Protein AF-A0A524LCX7-F1 (afdb_monomer_lite)

pLDDT: mean 77.35, std 15.17, range [49.88, 96.25]

Structure (mmCIF, N/CA/C/O backbone):
data_AF-A0A524LCX7-F1
#
_entry.id   AF-A0A524LCX7-F1
#
loop_
_atom_site.group_PDB
_atom_site.id
_atom_site.type_symbol
_atom_site.label_atom_id
_atom_site.label_alt_id
_atom_site.label_comp_id
_atom_site.label_asym_id
_atom_site.label_entity_id
_atom_site.label_seq_id
_atom_site.pdbx_PDB_ins_code
_atom_site.Cartn_x
_atom_site.Cartn_y
_atom_site.Cartn_z
_atom_site.occupancy
_atom_site.B_iso_or_equiv
_atom_site.auth_seq_id
_atom_site.auth_comp_id
_atom_site.auth_asym_id
_atom_site.auth_atom_id
_atom_site.pdbx_PDB_model_num
ATOM 1 N N . MET A 1 1 ? 21.095 -9.164 -17.804 1.00 69.75 1 MET A N 1
ATOM 2 C CA . MET A 1 1 ? 21.103 -7.683 -17.812 1.00 69.75 1 MET A CA 1
ATOM 3 C C . MET A 1 1 ? 19.663 -7.191 -17.779 1.00 69.75 1 MET A C 1
ATOM 5 O O . MET A 1 1 ? 18.859 -7.778 -18.499 1.00 69.75 1 MET A O 1
ATOM 9 N N . PRO A 1 2 ? 19.320 -6.199 -16.938 1.00 76.38 2 PRO A N 1
ATOM 10 C CA . PRO A 1 2 ? 17.955 -5.687 -16.844 1.00 76.38 2 PRO A CA 1
ATOM 11 C C . PRO A 1 2 ? 17.503 -5.092 -18.181 1.00 76.38 2 PRO A C 1
ATOM 13 O O . PRO A 1 2 ? 18.254 -4.348 -18.815 1.00 76.38 2 PRO A O 1
ATOM 16 N N . LYS A 1 3 ? 16.281 -5.418 -18.616 1.00 83.31 3 LYS A N 1
ATOM 17 C CA . LYS A 1 3 ? 15.724 -4.891 -19.871 1.00 83.31 3 LYS A CA 1
ATOM 18 C C . LYS A 1 3 ? 15.259 -3.448 -19.676 1.00 83.31 3 LYS A C 1
ATOM 20 O O . LYS A 1 3 ? 14.137 -3.199 -19.229 1.00 83.31 3 LYS A O 1
ATOM 25 N N . VAL A 1 4 ? 16.133 -2.504 -20.019 1.00 86.56 4 VAL A N 1
ATOM 26 C CA . VAL A 1 4 ? 15.819 -1.071 -20.079 1.00 86.56 4 VAL A CA 1
ATOM 27 C C . VAL A 1 4 ? 15.411 -0.719 -21.507 1.00 86.56 4 VAL A C 1
ATOM 29 O O . VAL A 1 4 ? 16.185 -0.907 -22.441 1.00 86.56 4 VAL A O 1
ATOM 32 N N . VAL A 1 5 ? 14.187 -0.225 -21.686 1.00 90.06 5 VAL A N 1
ATOM 33 C CA . VAL A 1 5 ? 13.673 0.259 -22.977 1.00 90.06 5 VAL A CA 1
ATOM 34 C C . VAL A 1 5 ? 13.288 1.729 -22.881 1.00 90.06 5 VAL A C 1
ATOM 36 O O . VAL A 1 5 ? 13.035 2.241 -21.793 1.00 90.06 5 VAL A O 1
ATOM 39 N N . ARG A 1 6 ? 13.175 2.421 -24.016 1.00 91.38 6 ARG A N 1
ATOM 40 C CA . ARG A 1 6 ? 12.628 3.782 -24.047 1.00 91.38 6 ARG A CA 1
ATOM 41 C C . ARG A 1 6 ? 11.117 3.761 -24.248 1.00 91.38 6 ARG A C 1
ATOM 43 O O . ARG A 1 6 ? 10.595 3.046 -25.096 1.00 91.38 6 ARG A O 1
ATOM 50 N N . SER A 1 7 ? 10.419 4.567 -23.459 1.00 88.81 7 SER A N 1
ATOM 51 C CA . SER A 1 7 ? 8.995 4.847 -23.642 1.00 88.81 7 SER A CA 1
ATOM 52 C C . SER A 1 7 ? 8.753 5.755 -24.849 1.00 88.81 7 SER A C 1
ATOM 54 O O . SER A 1 7 ? 9.650 6.475 -25.286 1.00 88.81 7 SER A O 1
ATOM 56 N N . ALA A 1 8 ? 7.502 5.820 -25.312 1.00 89.62 8 ALA A N 1
ATOM 57 C CA . ALA A 1 8 ? 7.072 6.769 -26.345 1.00 89.62 8 ALA A CA 1
ATOM 58 C C . ALA A 1 8 ? 7.318 8.246 -25.965 1.00 89.62 8 ALA A C 1
ATOM 60 O O . ALA A 1 8 ? 7.384 9.108 -26.831 1.00 89.62 8 ALA A O 1
ATOM 61 N N . LYS A 1 9 ? 7.490 8.542 -24.668 1.00 90.81 9 LYS A N 1
ATOM 62 C CA . LYS A 1 9 ? 7.844 9.874 -24.147 1.00 90.81 9 LYS A CA 1
ATOM 63 C C . LYS A 1 9 ? 9.359 10.072 -23.972 1.00 90.81 9 LYS A C 1
ATOM 65 O O . LYS A 1 9 ? 9.773 10.996 -23.281 1.00 90.81 9 LYS A O 1
ATOM 70 N N . GLY A 1 10 ? 10.184 9.170 -24.507 1.00 89.62 10 GLY A N 1
ATOM 71 C CA . GLY A 1 10 ? 11.649 9.240 -24.464 1.00 89.62 10 GLY A CA 1
ATOM 72 C C . GLY A 1 10 ? 12.293 8.889 -23.118 1.00 89.62 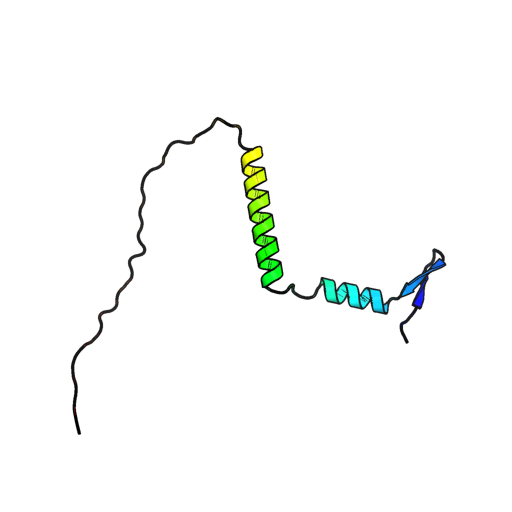10 GLY A C 1
ATOM 73 O O . GLY A 1 10 ? 13.514 8.899 -23.014 1.00 89.62 10 GLY A O 1
ATOM 74 N N . ARG A 1 11 ? 11.509 8.551 -22.086 1.00 89.88 11 ARG A N 1
ATOM 75 C CA . ARG A 1 11 ? 12.033 8.156 -20.766 1.00 89.88 11 ARG A CA 1
ATOM 76 C C . ARG A 1 11 ? 12.445 6.693 -20.748 1.00 89.88 11 ARG A C 1
ATOM 78 O O . ARG A 1 11 ? 11.755 5.869 -21.350 1.00 89.88 11 ARG A O 1
ATOM 85 N N . GLU A 1 12 ? 13.499 6.379 -20.009 1.00 91.38 12 GLU A N 1
ATOM 86 C CA . GLU A 1 12 ? 13.935 5.006 -19.758 1.00 91.38 12 GLU A CA 1
ATOM 87 C C . GLU A 1 12 ? 12.964 4.288 -18.816 1.00 91.38 12 GLU A C 1
ATOM 89 O O . GLU A 1 12 ? 12.560 4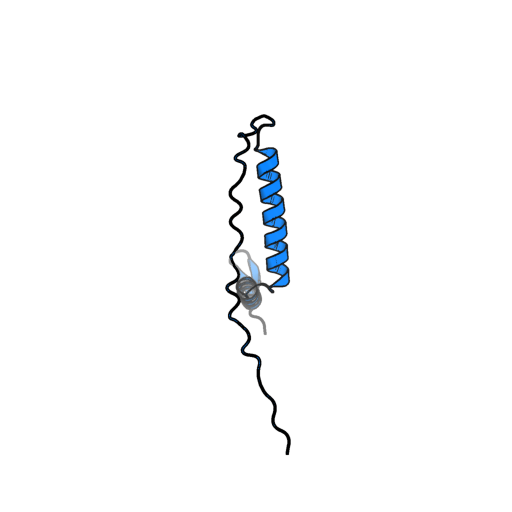.810 -17.776 1.00 91.38 12 GLU A O 1
ATOM 94 N N . VAL A 1 13 ? 12.564 3.082 -19.206 1.00 87.44 13 VAL A N 1
ATOM 95 C CA . VAL A 1 13 ? 11.643 2.217 -18.476 1.00 87.44 13 VAL A CA 1
ATOM 96 C C . VAL A 1 13 ? 12.301 0.857 -18.306 1.00 87.44 13 VAL A C 1
ATOM 98 O O . VAL A 1 13 ? 12.650 0.192 -19.279 1.00 87.44 13 VAL A O 1
ATOM 101 N N . ASN A 1 14 ? 12.445 0.431 -17.055 1.00 90.12 14 ASN A N 1
ATOM 102 C CA . ASN A 1 14 ? 12.958 -0.887 -16.706 1.00 90.12 14 ASN A CA 1
ATOM 103 C C . ASN A 1 14 ? 11.784 -1.818 -16.375 1.00 90.12 14 ASN A C 1
ATOM 105 O O . ASN A 1 14 ? 11.159 -1.694 -15.317 1.00 90.12 14 ASN A O 1
ATOM 109 N N . PHE A 1 15 ? 11.471 -2.739 -17.288 1.00 85.38 15 PHE A N 1
ATOM 110 C CA . PHE A 1 15 ? 10.335 -3.650 -17.122 1.00 85.38 15 PHE A CA 1
ATOM 111 C C . PHE A 1 15 ? 10.545 -4.674 -16.013 1.00 85.38 15 PHE A C 1
ATOM 113 O O . PHE A 1 15 ? 9.581 -5.042 -15.342 1.00 85.38 15 PHE A O 1
ATOM 120 N N . ASP A 1 16 ? 11.782 -5.115 -15.797 1.00 85.31 16 ASP A N 1
ATOM 121 C CA . ASP A 1 16 ? 12.089 -6.082 -14.746 1.00 85.31 16 ASP A CA 1
ATOM 122 C C . ASP A 1 16 ? 11.832 -5.451 -13.372 1.00 85.31 16 ASP A C 1
ATOM 124 O O . ASP A 1 16 ? 11.161 -6.040 -12.526 1.00 85.31 16 ASP A O 1
ATOM 128 N N . MET A 1 17 ? 12.234 -4.189 -13.186 1.00 87.69 17 MET A N 1
ATOM 129 C CA . MET A 1 17 ? 11.948 -3.443 -11.957 1.00 87.69 17 MET A CA 1
ATOM 130 C C . MET A 1 17 ? 10.443 -3.217 -11.742 1.00 87.69 17 MET A C 1
ATOM 132 O O . MET A 1 17 ? 9.969 -3.272 -10.608 1.00 87.69 17 MET A O 1
ATOM 136 N N . LEU A 1 18 ? 9.672 -2.978 -12.808 1.00 87.06 18 LEU A N 1
ATOM 137 C CA . LEU A 1 18 ? 8.213 -2.853 -12.708 1.00 87.06 18 LEU A CA 1
ATOM 138 C C . LEU A 1 18 ? 7.550 -4.174 -12.298 1.00 87.06 18 LEU A C 1
ATOM 140 O O . LEU A 1 18 ? 6.667 -4.167 -11.441 1.00 87.06 18 LEU A O 1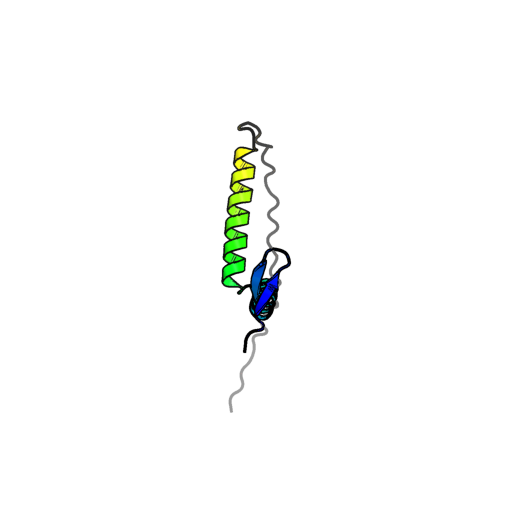
ATOM 144 N N . LYS A 1 19 ? 7.999 -5.303 -12.856 1.00 87.31 19 LYS A N 1
ATOM 145 C CA . LYS A 1 19 ? 7.505 -6.637 -12.485 1.00 87.31 19 LYS A CA 1
ATOM 146 C C . LYS A 1 19 ? 7.817 -6.975 -11.031 1.00 87.31 19 LYS A C 1
ATOM 148 O O . LYS A 1 19 ? 6.922 -7.420 -10.321 1.00 87.31 19 LYS A O 1
ATOM 153 N N . ILE A 1 20 ? 9.040 -6.704 -10.573 1.00 83.69 20 ILE A N 1
ATOM 154 C CA . ILE A 1 20 ? 9.438 -6.921 -9.174 1.00 83.69 20 ILE A CA 1
ATOM 155 C C . ILE A 1 20 ? 8.570 -6.075 -8.236 1.00 83.69 20 ILE A C 1
ATOM 157 O O . ILE A 1 20 ? 8.046 -6.591 -7.254 1.00 83.69 20 ILE A O 1
ATOM 161 N N . LYS A 1 21 ? 8.330 -4.798 -8.562 1.00 88.06 21 LYS A N 1
ATOM 162 C CA . LYS A 1 21 ? 7.430 -3.939 -7.773 1.00 88.06 21 LYS A CA 1
ATOM 163 C C . LYS A 1 21 ? 6.004 -4.487 -7.711 1.00 88.06 21 LYS A C 1
ATOM 165 O O . LYS A 1 21 ? 5.407 -4.482 -6.639 1.00 88.06 21 LYS A O 1
ATOM 170 N N . ALA A 1 22 ? 5.472 -4.977 -8.830 1.00 87.50 22 ALA A N 1
ATOM 171 C CA . ALA A 1 22 ? 4.146 -5.590 -8.867 1.00 87.50 22 ALA A CA 1
ATOM 172 C C . ALA A 1 22 ? 4.081 -6.869 -8.014 1.00 87.50 22 ALA A C 1
ATOM 174 O O . ALA A 1 22 ? 3.128 -7.062 -7.264 1.00 87.50 22 ALA A O 1
ATOM 175 N N . GLN A 1 23 ? 5.115 -7.713 -8.070 1.00 87.50 23 GLN A N 1
ATOM 176 C CA . GLN A 1 23 ? 5.219 -8.914 -7.236 1.00 87.50 23 GLN A CA 1
ATOM 177 C C . GLN A 1 23 ? 5.298 -8.569 -5.745 1.00 87.50 23 GLN A C 1
ATOM 179 O O . GLN A 1 23 ? 4.586 -9.168 -4.947 1.00 87.50 23 GLN A O 1
ATOM 184 N N . MET A 1 24 ? 6.100 -7.569 -5.369 1.00 86.12 24 MET A N 1
ATOM 185 C CA . MET A 1 24 ? 6.204 -7.105 -3.982 1.00 86.12 24 MET A CA 1
ATOM 186 C C . MET A 1 24 ? 4.898 -6.493 -3.464 1.00 86.12 24 MET A C 1
ATOM 188 O O . MET A 1 24 ? 4.580 -6.659 -2.293 1.00 86.12 24 MET A O 1
ATOM 192 N N . ALA A 1 25 ? 4.136 -5.803 -4.316 1.00 86.00 25 ALA A N 1
ATOM 193 C CA . ALA A 1 25 ? 2.835 -5.250 -3.944 1.00 86.00 25 ALA A CA 1
ATOM 194 C C . ALA A 1 25 ? 1.771 -6.338 -3.715 1.00 86.00 25 ALA A C 1
ATOM 196 O O . ALA A 1 25 ? 0.923 -6.189 -2.839 1.00 86.00 25 ALA A O 1
ATOM 197 N N . ASN A 1 26 ? 1.829 -7.427 -4.488 1.00 85.75 26 ASN A N 1
ATOM 198 C CA . ASN A 1 26 ? 0.914 -8.565 -4.369 1.00 85.75 26 ASN A CA 1
ATOM 199 C C . ASN A 1 26 ? 1.333 -9.571 -3.289 1.00 85.75 26 ASN A C 1
ATOM 201 O O . ASN A 1 26 ? 0.542 -10.442 -2.924 1.00 85.75 26 ASN A O 1
ATOM 205 N N . ALA A 1 27 ? 2.567 -9.485 -2.792 1.00 86.50 27 ALA A N 1
ATOM 206 C CA . ALA A 1 27 ? 3.034 -10.344 -1.720 1.00 86.50 27 ALA A CA 1
ATOM 207 C C . ALA A 1 27 ? 2.218 -10.082 -0.438 1.00 86.50 27 ALA A C 1
ATOM 209 O O . ALA A 1 27 ? 1.935 -8.925 -0.106 1.00 86.50 27 ALA A O 1
ATOM 210 N N . PRO A 1 28 ? 1.832 -11.133 0.309 1.00 84.06 28 PRO A N 1
ATOM 211 C CA . PRO A 1 28 ? 1.111 -10.956 1.558 1.00 84.06 28 PRO A CA 1
ATOM 212 C C . PRO A 1 28 ? 1.970 -10.156 2.539 1.00 84.06 28 PRO A C 1
ATOM 214 O O . PRO A 1 28 ? 3.134 -10.479 2.785 1.00 84.06 28 PRO A O 1
ATOM 217 N N . LYS A 1 29 ? 1.388 -9.097 3.110 1.00 83.88 29 LYS A N 1
ATOM 218 C CA . LYS A 1 29 ? 2.062 -8.303 4.140 1.00 83.88 29 LYS A CA 1
ATOM 219 C C . LYS A 1 29 ? 2.365 -9.187 5.359 1.00 83.88 29 LYS A C 1
ATOM 221 O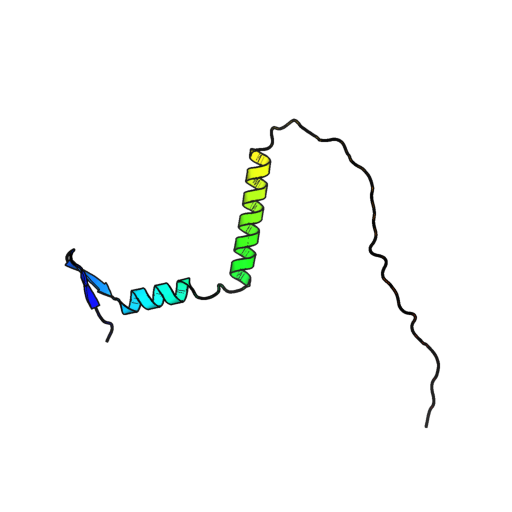 O . LYS A 1 29 ? 1.522 -10.010 5.728 1.00 83.88 29 LYS A O 1
ATOM 226 N N . PRO A 1 30 ? 3.510 -8.988 6.033 1.00 87.19 30 PRO A N 1
ATOM 227 C CA . PRO A 1 30 ? 3.799 -9.690 7.276 1.00 87.19 30 PRO A CA 1
ATOM 228 C C . PRO A 1 30 ? 2.729 -9.376 8.332 1.00 87.19 30 PRO A C 1
ATOM 230 O O . PRO A 1 30 ? 2.238 -8.247 8.428 1.00 87.19 30 PRO A O 1
ATOM 233 N N . THR A 1 31 ? 2.385 -10.378 9.142 1.00 84.94 31 THR A N 1
ATOM 234 C CA . THR A 1 31 ? 1.268 -10.343 10.106 1.00 84.94 31 THR A CA 1
ATOM 235 C C . THR A 1 31 ? 1.330 -9.149 11.063 1.00 84.94 31 THR A C 1
ATOM 237 O O . THR A 1 31 ? 0.311 -8.506 11.308 1.00 84.94 31 THR A O 1
ATOM 240 N N . ASN A 1 32 ? 2.527 -8.784 11.534 1.00 89.38 32 ASN A N 1
ATOM 241 C CA . ASN A 1 32 ? 2.752 -7.632 12.416 1.00 89.38 32 ASN A CA 1
ATOM 242 C C . ASN A 1 32 ? 2.350 -6.292 11.760 1.00 89.38 32 ASN A C 1
ATOM 244 O O . ASN A 1 32 ? 1.644 -5.484 12.363 1.00 89.38 32 ASN A O 1
ATOM 248 N N . VAL A 1 33 ? 2.730 -6.074 10.495 1.00 88.56 33 VAL A N 1
ATOM 249 C CA . VAL A 1 33 ? 2.404 -4.831 9.771 1.00 88.56 33 VAL A CA 1
ATOM 250 C C . VAL A 1 33 ? 0.895 -4.703 9.590 1.00 88.56 33 VAL A C 1
ATOM 252 O O 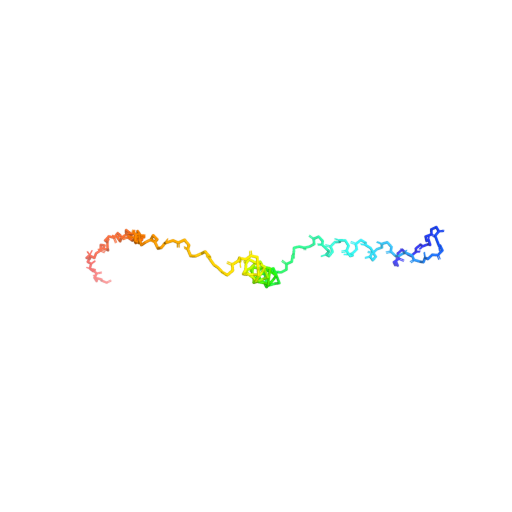. VAL A 1 33 ? 0.342 -3.638 9.857 1.00 88.56 33 VAL A O 1
ATOM 255 N N . LYS A 1 34 ? 0.222 -5.799 9.224 1.00 89.44 34 LYS A N 1
ATOM 256 C CA . LYS A 1 34 ? -1.237 -5.820 9.077 1.00 89.44 34 LYS A CA 1
ATOM 257 C C . LYS A 1 34 ? -1.954 -5.517 10.397 1.00 89.44 34 LYS A C 1
ATOM 259 O O . LYS A 1 34 ? -2.819 -4.650 10.426 1.00 89.44 34 LYS A O 1
ATOM 264 N N . ALA A 1 35 ? -1.530 -6.134 11.501 1.00 92.81 35 ALA A N 1
ATOM 265 C CA . ALA A 1 35 ? -2.109 -5.868 12.820 1.00 92.81 35 ALA A CA 1
ATOM 266 C C . ALA A 1 35 ? -1.984 -4.388 13.234 1.00 92.81 35 ALA A C 1
ATOM 268 O O . ALA A 1 35 ? -2.912 -3.808 13.803 1.00 92.81 35 ALA A O 1
ATOM 269 N N . ARG A 1 36 ? -0.851 -3.745 12.917 1.00 92.81 36 ARG A N 1
ATOM 270 C CA . ARG A 1 36 ? -0.649 -2.313 13.177 1.00 92.81 36 ARG A CA 1
ATOM 271 C C . ARG A 1 36 ? -1.524 -1.426 12.289 1.00 92.81 36 ARG A C 1
ATOM 273 O O . ARG A 1 36 ? -2.062 -0.440 12.792 1.00 92.81 36 ARG A O 1
ATOM 280 N N . GLU A 1 37 ? -1.661 -1.754 11.004 1.00 92.38 37 GLU A N 1
ATOM 281 C CA . GLU A 1 37 ? -2.570 -1.059 10.077 1.00 92.38 37 GLU A CA 1
ATOM 282 C C . GLU A 1 37 ? -4.015 -1.127 10.589 1.00 92.38 37 GLU A C 1
ATOM 284 O O . GLU A 1 37 ? -4.648 -0.088 10.780 1.00 92.38 37 GLU A O 1
ATOM 289 N N . ASP A 1 38 ? -4.486 -2.325 10.942 1.00 94.50 38 ASP A N 1
ATOM 290 C CA . ASP A 1 38 ? -5.835 -2.552 11.464 1.00 94.50 38 ASP A CA 1
ATOM 291 C C . ASP A 1 38 ? -6.089 -1.760 12.760 1.00 94.50 38 ASP A C 1
ATOM 293 O O . ASP A 1 38 ? -7.147 -1.143 12.930 1.00 94.50 38 ASP A O 1
ATOM 297 N N . PHE A 1 39 ? -5.102 -1.704 13.663 1.00 96.25 39 PHE A N 1
ATOM 298 C CA . PHE A 1 39 ? -5.181 -0.901 14.886 1.00 96.25 39 PHE A CA 1
ATOM 299 C C . PHE A 1 39 ? -5.306 0.601 14.593 1.00 96.25 39 PHE A C 1
ATOM 301 O O . PHE A 1 39 ? -6.138 1.295 15.194 1.00 96.25 39 PHE A O 1
ATOM 308 N N . ILE A 1 40 ? -4.491 1.119 13.669 1.00 95.81 40 ILE A N 1
ATOM 309 C CA . ILE A 1 40 ? -4.524 2.531 13.265 1.00 95.81 40 ILE A CA 1
ATOM 310 C C . ILE A 1 40 ? -5.876 2.861 12.631 1.00 95.81 40 ILE A C 1
ATOM 312 O O . ILE A 1 40 ? -6.515 3.841 13.028 1.00 95.81 40 ILE A O 1
ATOM 316 N N . ASP A 1 41 ? -6.355 2.016 11.724 1.00 95.12 41 ASP A N 1
ATOM 317 C CA . ASP A 1 41 ? -7.637 2.183 11.048 1.00 95.12 41 ASP A CA 1
ATOM 318 C C . ASP A 1 41 ? -8.802 2.142 12.033 1.00 95.12 41 ASP A C 1
ATOM 320 O O . ASP A 1 41 ? -9.716 2.970 11.969 1.00 95.12 41 ASP A O 1
ATOM 324 N N . GLN A 1 42 ? -8.773 1.224 13.000 1.00 95.56 42 GLN A N 1
ATOM 325 C CA . GLN A 1 42 ? -9.788 1.153 14.044 1.00 95.56 42 GLN A CA 1
ATOM 326 C C . GLN A 1 42 ? -9.772 2.412 14.921 1.00 95.56 42 GLN A C 1
ATOM 328 O O . GLN A 1 42 ? -10.834 2.969 15.223 1.00 95.56 42 GLN A O 1
ATOM 333 N N . LYS A 1 43 ? -8.587 2.909 15.299 1.00 94.31 43 LYS A N 1
ATOM 334 C CA . LYS A 1 43 ? -8.431 4.151 16.070 1.00 94.31 43 LYS A CA 1
ATOM 335 C C . LYS A 1 43 ? -8.953 5.359 15.291 1.00 94.31 43 LYS A C 1
ATOM 337 O O . LYS A 1 43 ? -9.673 6.188 15.855 1.00 94.31 43 LYS A O 1
ATOM 342 N N . PHE A 1 44 ? -8.657 5.437 13.996 1.00 94.19 44 PHE A N 1
ATOM 343 C CA . PHE A 1 44 ? -9.122 6.510 13.125 1.00 94.19 44 PHE A CA 1
ATOM 344 C C . PHE A 1 44 ? -10.642 6.470 12.935 1.00 94.19 44 PHE A C 1
ATOM 346 O O . PHE A 1 44 ? -11.318 7.475 13.163 1.00 94.19 44 PHE A O 1
ATOM 353 N N . LYS A 1 45 ? -11.216 5.292 12.656 1.00 93.94 45 LYS A N 1
ATOM 354 C CA . LYS A 1 45 ? -12.672 5.079 12.591 1.00 93.94 45 LYS A CA 1
ATOM 355 C C . LYS A 1 45 ? -13.361 5.496 13.893 1.00 93.94 45 LYS A C 1
ATOM 357 O O . LYS A 1 45 ? -14.380 6.184 13.851 1.00 93.94 45 LYS A O 1
ATOM 362 N N . ARG A 1 46 ? -12.807 5.135 15.060 1.00 91.69 46 ARG A N 1
ATOM 363 C CA . ARG A 1 46 ? -13.325 5.561 16.378 1.00 91.69 46 ARG A CA 1
ATOM 364 C C . ARG A 1 46 ? -13.291 7.082 16.533 1.00 91.69 46 ARG A C 1
ATOM 366 O O . ARG A 1 46 ? -14.272 7.662 16.994 1.00 91.69 46 ARG A O 1
ATOM 373 N N . ARG A 1 47 ? -12.199 7.735 16.123 1.00 91.50 47 ARG A N 1
ATOM 374 C CA . ARG A 1 47 ? -12.073 9.199 16.163 1.00 91.50 47 ARG A CA 1
ATOM 375 C C . ARG A 1 47 ? -13.104 9.876 15.262 1.00 91.50 47 ARG A C 1
ATOM 377 O O . ARG A 1 47 ? -13.811 10.760 15.732 1.00 91.50 47 ARG A O 1
ATOM 384 N N . LEU A 1 48 ? -13.253 9.420 14.018 1.00 91.44 48 LEU A N 1
ATOM 385 C CA . LEU A 1 48 ? -14.263 9.943 13.094 1.00 91.44 48 LEU A CA 1
ATOM 386 C C . LEU A 1 48 ? -15.683 9.775 13.643 1.00 91.44 48 LEU A C 1
ATOM 388 O O . LEU A 1 48 ? -16.482 10.701 13.554 1.00 91.44 48 LEU A O 1
ATOM 392 N N . LYS A 1 49 ? -15.993 8.628 14.262 1.00 89.56 49 LYS A N 1
ATOM 393 C CA . LYS A 1 49 ? -17.288 8.406 14.922 1.00 89.56 49 LYS A CA 1
ATOM 394 C C . LYS A 1 49 ? -17.530 9.382 16.075 1.00 89.56 49 LYS A C 1
ATOM 396 O O . LYS A 1 49 ? -18.656 9.828 16.237 1.00 89.56 49 LYS A O 1
ATOM 401 N N . ARG A 1 50 ? -16.507 9.725 16.865 1.00 86.44 50 ARG A N 1
ATOM 402 C CA . ARG A 1 50 ? -16.635 10.723 17.944 1.00 86.44 50 ARG A CA 1
ATOM 403 C C . ARG A 1 50 ? -16.888 12.126 17.402 1.00 86.44 50 ARG A C 1
ATOM 405 O O . ARG A 1 50 ? -17.742 12.808 17.938 1.00 86.44 50 ARG A O 1
ATOM 412 N N . ILE A 1 51 ? -16.193 12.520 16.334 1.00 85.75 51 ILE A N 1
ATOM 413 C CA . ILE A 1 51 ? -16.371 13.840 15.705 1.00 85.75 51 ILE A CA 1
ATOM 414 C C . ILE A 1 51 ? -17.764 13.960 15.070 1.00 85.75 51 ILE A C 1
ATOM 416 O O . ILE A 1 51 ? -18.397 15.002 15.165 1.00 85.75 51 ILE A O 1
ATOM 420 N N . LYS A 1 52 ? -18.256 12.885 14.443 1.00 82.06 52 LYS A N 1
ATOM 421 C CA . LYS A 1 52 ? -19.585 12.848 13.812 1.00 82.06 52 LYS A CA 1
ATOM 422 C C . LYS A 1 52 ? -20.742 12.697 14.802 1.00 82.06 52 LYS A C 1
ATOM 424 O O . LYS A 1 52 ? -21.887 12.868 14.398 1.00 82.06 52 LYS A O 1
ATOM 429 N N . ARG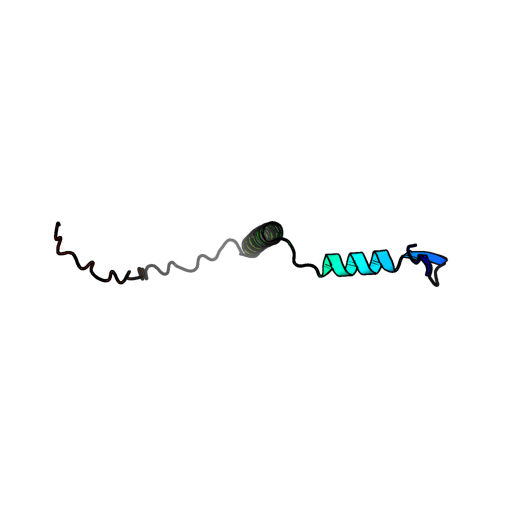 A 1 53 ? -20.484 12.325 16.060 1.00 78.94 53 ARG A N 1
ATOM 430 C CA . ARG A 1 53 ? -21.534 12.241 17.078 1.00 78.94 53 ARG A CA 1
ATOM 431 C C . ARG A 1 53 ? -21.841 13.660 17.562 1.00 78.94 53 ARG A C 1
ATOM 433 O O . ARG A 1 53 ? -20.960 14.260 18.175 1.00 78.94 53 ARG A O 1
ATOM 440 N N . PRO A 1 54 ? -23.054 14.195 17.328 1.00 71.75 54 PRO A N 1
ATOM 441 C CA . PRO A 1 54 ? -23.457 15.431 17.977 1.00 71.75 54 PRO A CA 1
ATOM 442 C C . PRO A 1 54 ? -23.403 15.208 19.492 1.00 71.75 54 PRO A C 1
ATOM 444 O O . PRO A 1 54 ? -23.862 14.182 20.004 1.00 71.75 54 PRO A O 1
ATOM 447 N N . VAL A 1 55 ? -22.776 16.142 20.201 1.00 65.88 55 VAL A N 1
ATOM 448 C CA . VAL A 1 55 ? -22.661 16.145 21.662 1.00 65.88 55 VAL A CA 1
ATOM 449 C C . VAL A 1 55 ? -24.070 16.352 22.230 1.00 65.88 55 VAL A C 1
ATOM 451 O O . VAL A 1 55 ? -24.474 17.484 22.451 1.00 65.88 55 VAL A O 1
ATOM 454 N N . GLY A 1 56 ? -24.875 15.291 22.369 1.00 63.66 56 GLY A N 1
ATOM 455 C CA . GLY A 1 56 ? -26.256 15.484 22.830 1.00 63.66 56 GLY A CA 1
ATOM 456 C C . GLY A 1 56 ? -27.257 14.332 22.777 1.00 63.66 56 GLY A C 1
ATOM 457 O O . GLY A 1 56 ? -28.413 14.578 23.085 1.00 63.66 56 GLY A O 1
ATOM 458 N N . LEU A 1 57 ? -26.893 13.093 22.436 1.00 59.41 57 LEU A N 1
ATOM 459 C CA . LEU A 1 57 ? -27.844 11.972 22.510 1.00 59.41 57 LEU A CA 1
ATOM 460 C C . LEU A 1 57 ? -27.209 10.792 23.247 1.00 59.41 57 LEU A C 1
ATOM 462 O O . LEU A 1 57 ? -26.477 9.990 22.667 1.00 59.41 57 LEU A O 1
ATOM 466 N N . LYS A 1 58 ? -27.481 10.714 24.553 1.00 62.28 58 LYS A N 1
ATOM 467 C CA . LYS A 1 58 ? -27.408 9.465 25.316 1.00 62.28 58 LYS A CA 1
ATOM 468 C C . LYS A 1 58 ? -28.677 8.668 24.973 1.00 62.28 58 LYS A C 1
ATOM 470 O O . LYS A 1 58 ? -29.740 9.080 25.430 1.00 62.28 58 LYS A O 1
ATOM 475 N N . PRO A 1 59 ? -28.637 7.573 24.194 1.00 56.88 59 PRO A N 1
ATOM 476 C CA . PRO A 1 59 ? -29.706 6.593 24.293 1.00 56.88 59 PRO A CA 1
ATOM 477 C C . PRO A 1 59 ? -29.606 5.943 25.676 1.00 56.88 59 PRO A C 1
ATOM 479 O O . PRO A 1 59 ? -28.507 5.638 26.147 1.00 56.88 59 PRO A O 1
ATOM 482 N N . ALA A 1 60 ? -30.756 5.839 26.335 1.00 52.75 60 ALA A N 1
ATOM 483 C CA . ALA A 1 60 ? -30.915 5.307 27.674 1.00 52.75 60 ALA A CA 1
ATOM 484 C C . ALA A 1 60 ? -30.188 3.967 27.859 1.00 52.75 60 ALA A C 1
ATOM 486 O O . ALA A 1 60 ? -30.101 3.141 26.951 1.00 52.75 60 ALA A O 1
ATOM 487 N N . SER A 1 61 ? -29.671 3.791 29.070 1.00 54.47 61 SER A N 1
ATOM 488 C CA . SER A 1 61 ? -29.217 2.526 29.626 1.00 54.47 61 SER A CA 1
ATOM 489 C C . SER A 1 61 ? -30.234 1.415 29.362 1.00 54.47 61 SER A C 1
ATOM 491 O O . SER A 1 61 ? -31.324 1.437 29.930 1.00 54.47 61 SER A O 1
ATOM 493 N N . VAL A 1 62 ? -29.856 0.434 28.545 1.00 56.09 62 VAL A N 1
ATOM 494 C CA . VAL A 1 62 ? -30.399 -0.919 28.668 1.00 56.09 62 VAL A CA 1
ATOM 495 C C . VAL A 1 62 ? -29.379 -1.683 29.494 1.00 56.09 62 VAL A C 1
ATOM 497 O O . VAL A 1 62 ? -28.336 -2.119 29.012 1.00 56.09 62 VAL A O 1
ATOM 500 N N . SER A 1 63 ? -29.644 -1.658 30.789 1.00 54.28 63 SER A N 1
ATOM 501 C CA . SER A 1 63 ? -29.112 -2.550 31.800 1.00 54.28 63 SER A CA 1
ATOM 502 C C . SER A 1 63 ? -29.372 -4.016 31.434 1.00 54.28 63 SER A C 1
ATOM 504 O O . SER A 1 63 ? -30.440 -4.349 30.930 1.00 54.28 63 SER A O 1
ATOM 506 N N . ASP A 1 64 ? -28.380 -4.847 31.752 1.00 54.47 64 ASP A N 1
ATOM 507 C CA . ASP A 1 64 ? -28.515 -6.241 32.180 1.00 54.47 64 ASP A CA 1
ATOM 508 C C . ASP A 1 64 ? -29.139 -7.256 31.214 1.00 54.47 64 ASP A C 1
ATOM 510 O O . ASP A 1 64 ? -30.316 -7.577 31.313 1.00 54.47 64 ASP A O 1
ATOM 514 N N . ILE A 1 65 ? -28.290 -7.906 30.409 1.00 49.88 65 ILE A N 1
ATOM 515 C CA . ILE A 1 65 ? -28.320 -9.374 30.318 1.00 49.88 65 ILE A CA 1
ATOM 516 C C . ILE A 1 65 ? -26.874 -9.865 30.403 1.00 49.88 65 ILE A C 1
ATOM 518 O O . ILE A 1 65 ? -26.079 -9.763 29.469 1.00 49.88 65 ILE A O 1
ATOM 522 N N . LYS A 1 66 ? -26.535 -10.327 31.602 1.00 56.81 66 LYS A N 1
ATOM 523 C CA . LYS A 1 66 ? -25.321 -11.056 31.934 1.00 56.81 66 LYS A CA 1
ATOM 524 C C . LYS A 1 66 ? -25.587 -12.515 31.549 1.00 56.81 66 LYS A C 1
ATOM 526 O O . LYS A 1 66 ? -26.160 -13.250 32.340 1.00 56.81 66 LYS A O 1
ATOM 531 N N . GLU A 1 67 ? -25.234 -12.919 30.335 1.00 58.56 67 GLU A N 1
ATOM 532 C CA . GLU A 1 67 ? -25.105 -14.344 30.016 1.00 58.56 67 GLU A CA 1
ATOM 533 C C . GLU A 1 67 ? -23.629 -14.707 30.162 1.00 58.56 67 GLU A C 1
ATOM 535 O O . GLU A 1 67 ? -22.785 -14.402 29.318 1.00 58.56 67 GLU A O 1
ATOM 540 N N . GLU A 1 68 ? -23.312 -15.258 31.332 1.00 59.34 68 GLU A N 1
ATOM 541 C CA . GLU A 1 68 ? -22.044 -15.925 31.597 1.00 59.34 68 GLU A CA 1
ATOM 542 C C . GLU A 1 68 ? -21.956 -17.165 30.688 1.00 59.34 68 GLU A C 1
ATOM 544 O O . GLU A 1 68 ? -22.925 -17.927 30.631 1.00 59.34 68 GLU A O 1
ATOM 549 N N . PRO A 1 69 ? -20.841 -17.403 29.970 1.00 59.03 69 PRO A N 1
ATOM 550 C CA . PRO A 1 69 ? -20.642 -18.683 29.310 1.00 59.03 69 PRO A CA 1
ATOM 551 C C . PRO A 1 69 ? -20.505 -19.750 30.398 1.00 59.03 69 PRO A C 1
ATOM 553 O O . PRO A 1 69 ? -19.538 -19.763 31.161 1.00 59.03 69 PRO A O 1
ATOM 556 N N . THR A 1 70 ? -21.509 -20.616 30.490 1.00 54.50 70 THR A N 1
ATOM 557 C CA . THR A 1 70 ? -21.495 -21.817 31.320 1.00 54.50 70 THR A CA 1
ATOM 558 C C . THR A 1 70 ? -20.354 -22.696 30.811 1.00 54.50 70 THR A C 1
ATOM 560 O O . THR A 1 70 ? -20.393 -23.198 29.691 1.00 54.50 70 THR A O 1
ATOM 563 N N . VAL A 1 71 ? -19.288 -22.804 31.601 1.00 58.09 71 VAL A N 1
ATOM 564 C CA . VAL A 1 71 ? -18.222 -23.779 31.376 1.00 58.09 71 VAL A CA 1
ATOM 565 C C . VAL A 1 71 ? -18.809 -25.135 31.757 1.00 58.09 71 VAL A C 1
ATOM 567 O O . VAL A 1 71 ? -19.052 -25.385 32.936 1.00 58.09 71 VAL A O 1
ATOM 570 N N . GLU A 1 72 ? -19.082 -25.986 30.768 1.00 62.56 72 GLU A N 1
ATOM 571 C CA . GLU A 1 72 ? -19.279 -27.418 30.997 1.00 62.56 72 GLU A CA 1
ATOM 572 C C . GLU A 1 72 ? -17.949 -27.985 31.506 1.00 62.56 72 GLU A C 1
ATOM 574 O O . GLU A 1 72 ? -16.987 -28.167 30.762 1.00 62.56 72 GLU A O 1
ATOM 579 N N . ILE A 1 73 ? -17.875 -28.155 32.824 1.00 57.16 73 ILE A N 1
ATOM 580 C CA . ILE A 1 73 ? -16.830 -28.905 33.512 1.00 57.16 73 ILE A CA 1
ATOM 581 C C . ILE A 1 73 ? -17.288 -30.361 33.449 1.00 57.16 73 ILE A C 1
ATOM 583 O O . ILE A 1 73 ? -18.206 -30.744 34.177 1.00 57.16 73 ILE A O 1
ATOM 587 N N . GLU A 1 74 ? -16.696 -31.156 32.558 1.00 68.00 74 GLU A N 1
ATOM 588 C CA . GLU A 1 74 ? -16.799 -32.610 32.683 1.00 68.00 74 GLU A CA 1
ATOM 589 C C . GLU A 1 74 ? -16.076 -33.046 33.969 1.00 68.00 74 GLU A C 1
ATOM 591 O O . GLU A 1 74 ? -15.003 -32.513 34.277 1.00 68.00 74 GLU A O 1
ATOM 596 N N . PRO A 1 75 ? -16.670 -33.950 34.765 1.00 62.22 75 PRO A N 1
ATOM 597 C CA . PRO A 1 75 ? -16.081 -34.387 36.019 1.00 62.22 75 PRO A CA 1
ATOM 598 C C . PRO A 1 75 ? -14.805 -35.193 35.768 1.00 62.22 75 PRO A C 1
ATOM 600 O O . PRO A 1 75 ? -14.781 -36.124 34.967 1.00 62.22 75 PRO A O 1
ATOM 603 N N . GLU A 1 76 ? -13.755 -34.833 36.503 1.00 54.09 76 GLU A N 1
ATOM 604 C CA . GLU A 1 76 ? -12.582 -35.673 36.693 1.00 54.09 76 GLU A CA 1
ATOM 605 C C . GLU A 1 76 ? -12.996 -37.005 37.336 1.00 54.09 76 GLU A C 1
ATOM 607 O O . GLU A 1 76 ? -13.461 -37.030 38.479 1.00 54.09 76 GLU A O 1
ATOM 612 N N . ASP A 1 77 ? -12.787 -38.108 36.616 1.00 52.44 77 ASP A N 1
ATOM 613 C CA . ASP A 1 77 ? -12.709 -39.437 37.216 1.00 52.44 77 ASP A CA 1
ATOM 614 C C . ASP A 1 77 ? -11.383 -39.544 37.977 1.00 52.44 77 ASP A C 1
ATOM 616 O O . ASP A 1 77 ? -10.292 -39.664 37.416 1.00 52.44 77 ASP A O 1
ATOM 620 N N . ASN A 1 78 ? -11.511 -39.457 39.294 1.00 57.91 78 ASN A N 1
ATOM 621 C CA . ASN A 1 78 ? -10.504 -39.821 40.273 1.00 57.91 78 ASN A CA 1
ATOM 622 C C . ASN A 1 78 ? -10.776 -41.268 40.731 1.00 57.91 78 ASN A C 1
ATOM 624 O O . ASN A 1 78 ? -11.934 -41.680 40.733 1.00 57.91 78 ASN A O 1
ATOM 628 N N . THR A 1 79 ? -9.735 -41.968 41.209 1.00 50.06 79 THR A N 1
ATOM 629 C CA . THR A 1 79 ? -9.636 -43.381 41.683 1.00 50.06 79 THR A CA 1
ATOM 630 C C . THR A 1 79 ? -9.149 -44.387 40.620 1.00 50.06 79 THR A C 1
ATOM 632 O O . THR A 1 79 ? -9.744 -44.508 39.562 1.00 50.06 79 THR A O 1
ATOM 635 N N . GLU A 1 80 ? -8.059 -45.150 40.782 1.00 60.75 80 GLU A N 1
ATOM 636 C CA . GLU A 1 80 ? -7.223 -45.492 41.949 1.00 60.75 80 GLU A CA 1
ATOM 637 C C . GLU A 1 80 ? -5.844 -46.073 41.497 1.00 60.75 80 GLU A C 1
ATOM 639 O O . GLU A 1 80 ? -5.658 -46.353 40.310 1.00 60.75 80 GLU A O 1
ATOM 644 N N . PRO A 1 81 ? -4.861 -46.230 42.412 1.00 64.88 81 PRO A N 1
ATOM 645 C CA . PRO A 1 81 ? -3.471 -46.603 42.134 1.00 64.88 81 PRO A CA 1
ATOM 646 C C . PRO A 1 81 ? -3.255 -48.127 42.155 1.00 64.88 81 PRO A C 1
ATOM 648 O O . PRO A 1 81 ? -3.990 -48.858 42.819 1.00 64.88 81 PRO A O 1
ATOM 651 N N . THR A 1 82 ? -2.196 -48.634 41.518 1.00 61.41 82 THR A N 1
ATOM 652 C CA . THR A 1 82 ? -1.642 -49.953 41.883 1.00 61.41 82 THR A CA 1
ATOM 653 C C . THR A 1 82 ? -0.142 -50.004 41.596 1.00 61.41 82 THR A C 1
ATOM 655 O O . THR A 1 82 ? 0.297 -49.763 40.473 1.00 61.41 82 THR A O 1
ATOM 658 N N . GLU A 1 83 ? 0.621 -50.243 42.660 1.00 59.53 83 GLU A N 1
ATOM 659 C CA . GLU A 1 83 ? 2.055 -50.537 42.683 1.00 59.53 83 GLU A CA 1
ATOM 660 C C . GLU A 1 83 ? 2.326 -51.942 42.115 1.00 59.53 83 GLU A C 1
ATOM 662 O O . GLU A 1 83 ? 1.538 -52.848 42.377 1.00 59.53 83 GLU A O 1
ATOM 667 N N . GLU A 1 84 ? 3.438 -52.113 41.390 1.00 57.06 84 GLU A N 1
ATOM 668 C CA . GLU A 1 84 ? 4.409 -53.224 41.514 1.00 57.06 84 GLU A CA 1
ATOM 669 C C . GLU A 1 84 ? 5.689 -52.914 40.716 1.00 57.06 84 GLU A C 1
ATOM 671 O O . GLU A 1 84 ? 5.585 -52.461 39.551 1.00 57.06 84 GLU A O 1
#

Foldseek 3Di:
DFDWDADPVRDTDGVVVVVVVVVVVPDDDPPVVVVVVVVVVVVVVVVVVVVPDDPDDDDDDPDDDDDDPPPPDDDDDDDDDDDD

Sequence (84 aa):
MPKVVRSAKGREVNFDMLKIKAQMANAPKPTNVKAREDFIDQKFKRRLKRIKRPVGLKPASVSDIKEEPTVEIEPEDNTEPTEE

Radius of gyration: 30.28 Å; chains: 1; bounding box: 52×69×69 Å

Secondary structure (DSSP, 8-state):
---EEE-TTS-EEEHHHHHHHHHHHHSPPPHHHHHHHHHHHHHHHHHHHHHHS-TT-----------------PPP--------